Protein AF-R8W1C2-F1 (afdb_monomer)

Radius of gyration: 11.51 Å; Cα contacts (8 Å, |Δi|>4): 41; chains: 1; bounding box: 29×22×29 Å

InterPro domains:
  IPR025468 Putative transposon-transfer assisting protein [PF14203] (4-65)
  IPR041965 Putative transposon-transfer assisting superfamily [G3DSA:1.10.10.1850] (1-69)

pLDDT: mean 91.56, std 7.1, range [50.59, 96.69]

Secondary structure (DSSP, 8-state):
-----HHHHHHHHHH--SSHHHHHHHHHHHHHT--TT-HHHHHHHHHHHHHHHSS-HHHHHHHHHHHT-

Nearest PDB structures (foldseek):
  2l7k-assembly1_A  TM=8.474E-01  e=1.311E-01  Clostridioides difficile 630
  7stw-assembly1_A  TM=6.567E-01  e=1.388E+00  Pyrococcus furiosus
  6iws-assembly1_A  TM=6.103E-01  e=2.701E+00  Homo sapiens

Sequence (69 aa):
MMDLTIDEKMLILLYSPGTRMGLYGALQQMKEQLEEDETELLDLTNSVLQKLSDMDDEAFEKLNLSLNL

Solvent-accessible surface area (backbone atoms only — not comparable to full-atom values): 4166 Å² total; per-residue (Å²): 130,89,85,72,52,70,67,48,51,50,52,46,67,76,49,47,77,82,43,65,69,51,23,49,52,44,53,53,56,52,60,74,70,58,57,94,83,46,50,68,60,51,52,50,49,51,53,46,48,53,54,53,70,78,44,54,67,71,60,42,50,54,49,37,64,74,69,70,109

Organism: NCBI:txid1203606

Mean predicted aligned error: 3.33 Å

Foldseek 3Di:
DDDDDPVLLVLCVVQPPPFLVSSLVSLVVVLVVDDPVPVVSNVSSVVNNVVSVVDDRVRVNVSCVVSVD

Structure (mmCIF, N/CA/C/O backbone):
data_AF-R8W1C2-F1
#
_entry.id   AF-R8W1C2-F1
#
loop_
_atom_site.group_PDB
_atom_site.id
_atom_site.type_symbol
_atom_site.label_atom_id
_atom_site.label_alt_id
_atom_site.label_comp_id
_atom_site.label_asym_id
_atom_site.label_entity_id
_atom_site.label_seq_id
_atom_site.pdbx_PDB_ins_code
_atom_site.Cartn_x
_atom_site.Cartn_y
_atom_site.Cartn_z
_atom_site.occupancy
_atom_site.B_iso_or_equiv
_atom_site.auth_seq_id
_atom_site.auth_comp_id
_atom_site.auth_asym_id
_atom_site.auth_atom_id
_atom_site.pdbx_PDB_model_num
ATOM 1 N N . MET A 1 1 ? 9.334 11.421 -10.034 1.00 50.59 1 MET A N 1
ATOM 2 C CA . MET A 1 1 ? 9.624 10.085 -9.478 1.00 50.59 1 MET A CA 1
ATOM 3 C C . MET A 1 1 ? 8.756 9.990 -8.240 1.00 50.59 1 MET A C 1
ATOM 5 O O . MET A 1 1 ? 8.796 10.923 -7.452 1.00 50.59 1 MET A O 1
ATOM 9 N N . MET A 1 2 ? 7.846 9.024 -8.166 1.00 66.88 2 MET A N 1
ATOM 10 C CA . MET A 1 2 ? 6.907 8.947 -7.047 1.00 66.88 2 MET A CA 1
ATOM 11 C C . MET A 1 2 ? 7.669 8.406 -5.837 1.00 66.88 2 MET A C 1
ATOM 13 O O . MET A 1 2 ? 8.122 7.263 -5.868 1.00 66.88 2 MET A O 1
ATOM 17 N N . ASP A 1 3 ? 7.875 9.231 -4.813 1.00 83.31 3 ASP A N 1
ATOM 18 C CA . ASP A 1 3 ? 8.567 8.791 -3.606 1.00 83.31 3 ASP A CA 1
ATOM 19 C C . ASP A 1 3 ? 7.592 7.994 -2.729 1.00 83.31 3 ASP A C 1
ATOM 21 O O . ASP A 1 3 ? 6.569 8.501 -2.253 1.00 83.31 3 ASP A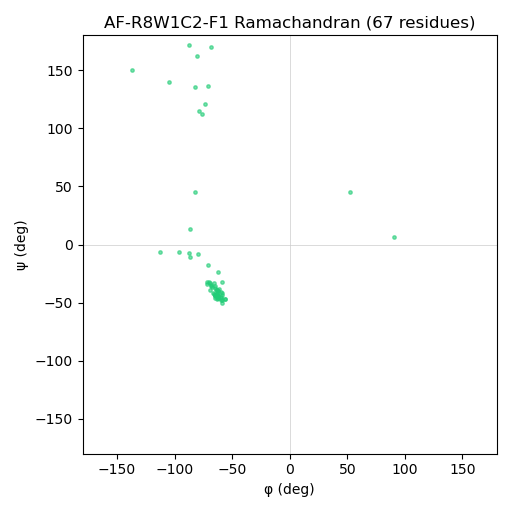 O 1
ATOM 25 N N . LEU A 1 4 ? 7.897 6.707 -2.563 1.00 89.31 4 LEU A N 1
ATOM 26 C CA . LEU A 1 4 ? 7.218 5.837 -1.609 1.00 89.31 4 LEU A CA 1
ATOM 27 C C . LEU A 1 4 ? 7.816 6.044 -0.216 1.00 89.31 4 LEU A C 1
ATOM 29 O O . LEU A 1 4 ? 9.046 6.070 -0.059 1.00 89.31 4 LEU A O 1
ATOM 33 N N . THR A 1 5 ? 6.952 6.147 0.788 1.00 94.25 5 THR A N 1
ATOM 34 C CA . THR A 1 5 ? 7.346 6.163 2.197 1.00 94.25 5 THR A CA 1
ATOM 35 C C . THR A 1 5 ? 7.893 4.796 2.613 1.00 94.25 5 THR A C 1
ATOM 37 O O . THR A 1 5 ? 7.833 3.815 1.867 1.00 94.25 5 THR A O 1
ATOM 40 N N . ILE A 1 6 ? 8.472 4.726 3.812 1.00 92.44 6 ILE A N 1
ATOM 41 C CA . ILE A 1 6 ? 8.955 3.457 4.365 1.00 92.44 6 ILE A CA 1
ATOM 42 C C . ILE A 1 6 ? 7.781 2.490 4.557 1.00 92.44 6 ILE A C 1
ATOM 44 O O . ILE A 1 6 ? 7.869 1.357 4.095 1.00 92.44 6 ILE A O 1
ATOM 48 N N . ASP A 1 7 ? 6.671 2.951 5.132 1.00 95.44 7 ASP A N 1
ATOM 49 C CA . ASP A 1 7 ? 5.497 2.113 5.401 1.00 95.44 7 ASP A CA 1
ATOM 50 C C . ASP A 1 7 ? 4.869 1.573 4.113 1.00 95.44 7 ASP A C 1
ATOM 52 O O . ASP A 1 7 ? 4.510 0.402 4.033 1.00 95.44 7 ASP A O 1
ATOM 56 N N . GLU A 1 8 ? 4.820 2.388 3.058 1.00 94.88 8 GLU A N 1
ATOM 57 C CA . GLU A 1 8 ? 4.334 1.948 1.749 1.00 94.88 8 GLU A CA 1
ATOM 58 C C . GLU A 1 8 ? 5.242 0.870 1.153 1.00 94.88 8 GLU A C 1
ATOM 60 O O . GLU A 1 8 ? 4.755 -0.138 0.651 1.00 94.88 8 GLU A O 1
ATOM 65 N N . LYS A 1 9 ? 6.567 1.036 1.246 1.00 92.94 9 LYS A N 1
ATOM 66 C CA . LYS A 1 9 ? 7.523 0.011 0.797 1.00 92.94 9 LYS A CA 1
ATOM 67 C C . LYS A 1 9 ? 7.388 -1.276 1.606 1.00 92.94 9 LYS A C 1
ATOM 69 O O . LYS A 1 9 ? 7.473 -2.355 1.025 1.00 92.94 9 LYS A O 1
ATOM 74 N N . MET A 1 10 ? 7.169 -1.173 2.917 1.00 93.38 10 MET A N 1
ATOM 75 C CA . MET A 1 10 ? 6.937 -2.335 3.777 1.00 93.38 10 MET A CA 1
ATOM 76 C C . MET A 1 10 ? 5.639 -3.048 3.396 1.00 93.38 10 MET A C 1
ATOM 78 O O . MET A 1 10 ? 5.648 -4.266 3.251 1.00 93.38 10 MET A O 1
ATOM 82 N N . LEU A 1 11 ? 4.553 -2.310 3.146 1.00 94.81 11 LEU A N 1
ATOM 83 C CA . LEU A 1 11 ? 3.292 -2.897 2.698 1.00 94.81 11 LEU A CA 1
ATOM 84 C C . LEU A 1 11 ? 3.452 -3.601 1.342 1.00 94.81 11 LEU A C 1
ATOM 86 O O . LEU A 1 11 ? 3.003 -4.731 1.171 1.00 94.81 11 LEU A O 1
ATOM 90 N N . ILE A 1 12 ? 4.156 -2.972 0.398 1.00 93.44 12 ILE A N 1
ATOM 91 C CA . ILE A 1 12 ? 4.472 -3.567 -0.905 1.00 93.44 12 ILE A CA 1
ATOM 92 C C . ILE A 1 12 ? 5.277 -4.861 -0.731 1.00 93.44 12 ILE A C 1
ATOM 94 O O . ILE A 1 12 ? 4.937 -5.863 -1.345 1.00 93.44 12 ILE A O 1
ATOM 98 N N . LEU A 1 13 ? 6.299 -4.876 0.128 1.00 92.81 13 LEU A N 1
ATOM 99 C CA . LEU A 1 13 ? 7.114 -6.067 0.395 1.00 92.81 13 LEU A CA 1
ATOM 100 C C . LEU A 1 13 ? 6.303 -7.229 0.975 1.00 92.81 13 LEU A C 1
ATOM 102 O O . LEU A 1 13 ? 6.544 -8.379 0.621 1.00 92.81 13 LEU A O 1
ATOM 106 N N . LEU A 1 14 ? 5.337 -6.939 1.845 1.00 93.19 14 LEU A N 1
ATOM 107 C CA . LEU A 1 14 ? 4.507 -7.968 2.469 1.00 93.19 14 LEU A CA 1
ATOM 108 C C . LEU A 1 14 ? 3.501 -8.596 1.494 1.00 93.19 14 LEU A C 1
ATOM 110 O O . LEU A 1 14 ? 3.205 -9.782 1.618 1.00 93.19 14 LEU A O 1
ATOM 114 N N . TYR A 1 15 ? 2.984 -7.815 0.539 1.00 93.25 15 TYR A N 1
ATOM 115 C CA . TYR A 1 15 ? 1.871 -8.226 -0.325 1.00 93.25 15 TYR A CA 1
ATOM 116 C C . TYR A 1 15 ? 2.235 -8.408 -1.803 1.00 93.25 15 TYR A C 1
ATOM 118 O O . TYR A 1 15 ? 1.384 -8.847 -2.576 1.00 93.25 15 TYR A O 1
ATOM 126 N N . SER A 1 16 ? 3.458 -8.075 -2.232 1.00 90.38 16 SER A N 1
ATOM 127 C CA . SER A 1 16 ? 3.850 -8.168 -3.643 1.00 90.38 16 SER A CA 1
ATOM 128 C C . SER A 1 16 ? 4.043 -9.624 -4.071 1.00 90.38 16 SER A C 1
ATOM 130 O O . SER A 1 16 ? 4.934 -10.300 -3.561 1.00 90.38 16 SER A O 1
ATOM 132 N N . PRO A 1 17 ? 3.290 -10.109 -5.075 1.00 87.62 17 PRO A N 1
ATOM 133 C CA . PRO A 1 17 ? 3.547 -11.394 -5.714 1.00 87.62 17 PRO A CA 1
ATOM 134 C C . PRO A 1 17 ? 4.566 -11.271 -6.866 1.00 87.62 17 PRO A C 1
ATOM 136 O O . PRO A 1 17 ? 4.653 -12.167 -7.703 1.00 87.62 17 PRO A O 1
ATOM 139 N N . GLY A 1 18 ? 5.271 -10.136 -6.970 1.00 86.88 18 GLY A N 1
ATOM 140 C CA . GLY A 1 18 ? 6.264 -9.860 -8.013 1.00 86.88 18 GLY A CA 1
ATOM 141 C C . GLY A 1 18 ? 5.723 -9.179 -9.276 1.00 86.88 18 GLY A C 1
ATOM 142 O O . GLY A 1 18 ? 6.468 -9.016 -10.231 1.00 86.88 18 GLY A O 1
ATOM 143 N N . THR A 1 19 ? 4.448 -8.767 -9.317 1.00 92.12 19 THR A N 1
ATOM 144 C CA . THR A 1 19 ? 3.887 -7.986 -10.442 1.00 92.12 19 THR A CA 1
ATOM 145 C C . THR A 1 19 ? 3.003 -6.844 -9.947 1.00 92.12 19 THR A C 1
ATOM 147 O O . THR A 1 19 ? 2.336 -6.980 -8.918 1.00 92.12 19 THR A O 1
ATOM 150 N N . ARG A 1 20 ? 2.929 -5.739 -10.708 1.00 94.62 20 ARG A N 1
ATOM 151 C CA . ARG A 1 20 ? 2.132 -4.550 -10.347 1.00 94.62 20 ARG A CA 1
ATOM 152 C C . ARG A 1 20 ? 0.651 -4.879 -10.172 1.00 94.62 20 ARG A C 1
ATOM 154 O O . ARG A 1 20 ? 0.054 -4.557 -9.149 1.00 94.62 20 ARG A O 1
ATOM 161 N N . MET A 1 21 ? 0.066 -5.558 -11.160 1.00 94.81 21 MET A N 1
ATOM 162 C CA . MET A 1 21 ? -1.347 -5.951 -11.124 1.00 94.81 21 MET A CA 1
ATOM 163 C C . MET A 1 21 ? -1.631 -7.010 -10.057 1.00 94.81 21 MET A C 1
ATOM 165 O O . MET A 1 21 ? -2.694 -6.978 -9.441 1.00 94.81 21 MET A O 1
ATOM 169 N N . GLY A 1 22 ? -0.688 -7.924 -9.807 1.00 94.69 22 GLY A N 1
ATOM 170 C CA . GLY A 1 22 ? -0.824 -8.909 -8.737 1.00 94.69 22 GLY A CA 1
ATOM 171 C C . GLY A 1 22 ? -0.849 -8.252 -7.357 1.00 94.69 22 GLY A C 1
ATOM 172 O O . GLY A 1 22 ? -1.730 -8.552 -6.557 1.00 94.69 22 GLY A O 1
ATOM 173 N N . LEU A 1 23 ? 0.060 -7.307 -7.106 1.00 95.62 23 LEU A N 1
ATOM 174 C CA . LEU A 1 23 ? 0.072 -6.520 -5.875 1.00 95.62 23 LEU A CA 1
ATOM 175 C C . LEU A 1 23 ? -1.209 -5.690 -5.727 1.00 95.62 23 LEU A C 1
ATOM 177 O O . LEU A 1 23 ? -1.806 -5.679 -4.656 1.00 95.62 23 LEU A O 1
ATOM 181 N N . TYR A 1 24 ? -1.663 -5.035 -6.801 1.00 95.62 24 TYR A N 1
ATOM 182 C CA . TYR A 1 24 ? -2.917 -4.277 -6.793 1.00 95.62 24 TYR A CA 1
ATOM 183 C C . TYR A 1 24 ? -4.100 -5.159 -6.367 1.00 95.62 24 TYR A C 1
ATOM 185 O O . TYR A 1 24 ? -4.861 -4.791 -5.474 1.00 95.62 24 TYR A O 1
ATOM 193 N N . GLY A 1 25 ? -4.213 -6.358 -6.946 1.00 96.00 25 GLY A N 1
ATOM 194 C CA . GLY A 1 25 ? -5.250 -7.325 -6.586 1.00 96.00 25 GLY A CA 1
ATOM 195 C C . GLY A 1 25 ? -5.137 -7.836 -5.145 1.00 96.00 25 GLY A C 1
ATOM 196 O O . GLY A 1 25 ? -6.159 -7.978 -4.476 1.00 96.00 25 GLY A O 1
ATOM 197 N N . ALA A 1 26 ? -3.920 -8.079 -4.649 1.00 95.88 26 ALA A N 1
ATOM 198 C CA . ALA A 1 26 ? -3.688 -8.501 -3.267 1.00 95.88 26 ALA A CA 1
ATOM 199 C C . ALA A 1 26 ? -4.112 -7.418 -2.260 1.00 95.88 26 ALA A C 1
ATOM 201 O O . ALA A 1 26 ? -4.798 -7.714 -1.284 1.00 95.88 26 ALA A O 1
ATOM 202 N N . LEU A 1 27 ? -3.775 -6.154 -2.532 1.00 96.50 27 LEU A N 1
ATOM 203 C CA . LEU A 1 27 ? -4.165 -5.021 -1.691 1.00 96.50 27 LEU A CA 1
ATOM 204 C C . LEU A 1 27 ? -5.674 -4.744 -1.739 1.00 96.50 27 LEU A C 1
ATOM 206 O O . LEU A 1 27 ? -6.255 -4.395 -0.714 1.00 96.50 27 LEU A O 1
ATOM 210 N N . GLN A 1 28 ? -6.330 -4.931 -2.891 1.00 95.19 28 GLN A N 1
ATOM 211 C CA . GLN A 1 28 ? -7.793 -4.853 -2.965 1.00 95.19 28 GLN A CA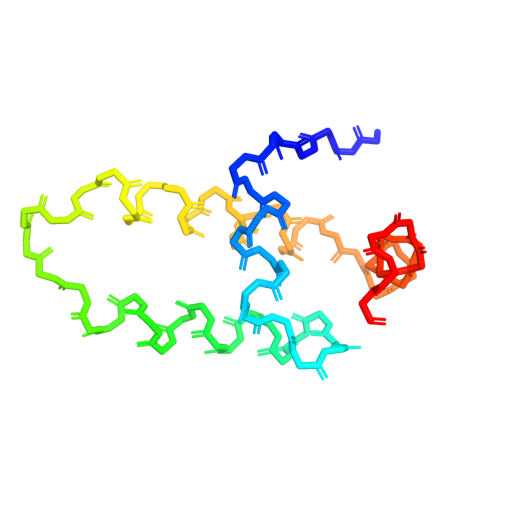 1
ATOM 212 C C . GLN A 1 28 ? -8.468 -5.936 -2.118 1.00 95.19 28 GLN A C 1
ATOM 214 O O . GLN A 1 28 ? -9.391 -5.619 -1.376 1.00 95.19 28 GLN A O 1
ATOM 219 N N . GLN A 1 29 ? -7.985 -7.180 -2.176 1.00 95.00 29 GLN A N 1
ATOM 220 C CA . GLN A 1 29 ? -8.510 -8.265 -1.340 1.00 95.00 29 GLN A CA 1
ATOM 221 C C . GLN A 1 29 ? -8.282 -7.998 0.150 1.00 95.00 29 GLN A C 1
ATOM 223 O O . GLN A 1 29 ? -9.197 -8.172 0.946 1.00 95.00 29 GLN A O 1
ATOM 228 N N . MET A 1 30 ? -7.089 -7.530 0.532 1.00 93.56 30 MET A N 1
ATOM 229 C CA . MET A 1 30 ? -6.804 -7.148 1.917 1.00 93.56 30 MET A CA 1
ATOM 230 C C . MET A 1 30 ? -7.759 -6.050 2.394 1.00 93.56 30 MET A C 1
ATOM 232 O O . MET A 1 30 ? -8.304 -6.153 3.486 1.00 93.56 30 MET A O 1
ATOM 236 N N . LYS A 1 31 ? -8.021 -5.037 1.561 1.00 93.81 31 LYS A N 1
ATOM 237 C CA . LYS A 1 31 ? -8.946 -3.944 1.881 1.00 93.81 31 LYS A CA 1
ATOM 238 C C . LYS A 1 31 ? -10.371 -4.428 2.174 1.00 93.81 31 LYS A C 1
ATOM 240 O O . LYS A 1 31 ? -11.049 -3.815 2.988 1.00 93.81 31 LYS A O 1
ATOM 245 N N . GLU A 1 32 ? -10.825 -5.507 1.539 1.00 92.75 32 GLU A N 1
ATOM 246 C CA . GLU A 1 32 ? -12.138 -6.112 1.819 1.00 92.75 32 GLU A CA 1
ATOM 247 C C . GLU A 1 32 ? -12.203 -6.824 3.178 1.00 92.75 32 GLU A C 1
ATOM 249 O O . GLU A 1 32 ? -13.298 -7.098 3.661 1.00 92.75 32 GLU A O 1
ATOM 254 N N . GLN A 1 33 ? -11.053 -7.149 3.775 1.00 93.62 33 GLN A N 1
ATOM 255 C CA . GLN A 1 33 ? -10.961 -7.800 5.084 1.00 93.62 33 GLN A CA 1
ATOM 256 C C . GLN A 1 33 ? -10.749 -6.811 6.235 1.00 93.62 33 GLN A C 1
ATOM 258 O O . GLN A 1 33 ? -10.766 -7.246 7.382 1.00 93.62 33 GLN A O 1
ATOM 263 N N . LEU A 1 34 ? -10.535 -5.522 5.943 1.00 94.06 34 LEU A N 1
ATOM 264 C CA . LEU A 1 34 ? -10.291 -4.520 6.976 1.00 94.06 34 LEU A CA 1
ATOM 265 C C . LEU A 1 34 ? -11.561 -4.221 7.776 1.00 94.06 34 LEU A C 1
ATOM 267 O O . LEU A 1 34 ? -12.638 -4.025 7.204 1.00 94.06 34 LEU A O 1
ATOM 271 N N . GLU A 1 35 ? -11.410 -4.142 9.093 1.00 94.12 35 GLU A N 1
ATOM 272 C CA . GLU A 1 35 ? -12.460 -3.698 10.008 1.00 94.12 35 GLU A CA 1
ATOM 273 C C . GLU A 1 35 ? -12.563 -2.156 10.039 1.00 94.12 35 GLU A C 1
ATOM 275 O O . GLU A 1 35 ? -11.671 -1.433 9.585 1.00 94.12 35 GLU A O 1
ATOM 280 N N . GLU A 1 36 ? -13.687 -1.616 10.529 1.00 89.31 36 GLU A N 1
ATOM 281 C CA . GLU A 1 36 ? -13.964 -0.165 10.496 1.00 89.31 36 GLU A CA 1
ATOM 282 C C . GLU A 1 36 ? -12.962 0.675 11.310 1.00 89.31 36 GLU A C 1
ATOM 284 O O . GLU A 1 36 ? -12.800 1.869 11.049 1.00 89.31 36 GLU A O 1
ATOM 289 N N . ASP A 1 37 ? -12.301 0.075 12.298 1.00 92.81 37 ASP A N 1
ATOM 290 C CA . ASP A 1 37 ? -11.299 0.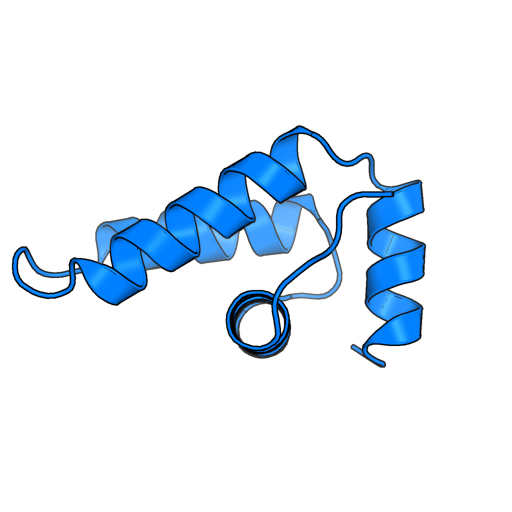710 13.150 1.00 92.81 37 ASP A CA 1
ATOM 291 C C . ASP A 1 37 ? -9.875 0.663 12.568 1.00 92.81 37 ASP A C 1
ATOM 293 O O . ASP A 1 37 ? -9.008 1.410 13.027 1.00 92.81 37 ASP A O 1
ATOM 297 N N . GLU A 1 38 ? -9.630 -0.108 11.504 1.00 93.69 38 GLU A N 1
ATOM 298 C CA . GLU A 1 38 ? -8.328 -0.221 10.827 1.00 93.69 38 GLU A CA 1
ATOM 299 C C . GLU A 1 38 ? -8.074 0.923 9.823 1.00 93.69 38 GLU A C 1
ATOM 301 O O . GLU A 1 38 ? -7.608 0.729 8.694 1.00 93.69 38 GLU A O 1
ATOM 306 N N . THR A 1 39 ? -8.371 2.157 10.234 1.00 93.75 39 THR A N 1
ATOM 307 C CA . THR A 1 39 ? -8.336 3.342 9.363 1.00 93.75 39 THR A CA 1
ATOM 308 C C . THR A 1 39 ? -6.931 3.684 8.863 1.00 93.75 39 THR A C 1
ATOM 310 O O . THR A 1 39 ? -6.771 4.043 7.699 1.00 93.75 39 THR A O 1
ATOM 313 N N . GLU A 1 40 ? -5.896 3.516 9.693 1.00 94.81 40 GLU A N 1
ATOM 314 C CA . GLU A 1 40 ? -4.504 3.786 9.300 1.00 94.81 40 GLU A CA 1
ATOM 315 C C . GLU A 1 40 ? -4.025 2.828 8.202 1.00 94.81 40 GLU A C 1
ATOM 317 O O . GLU A 1 40 ? -3.407 3.251 7.220 1.00 94.81 40 GLU A O 1
ATOM 322 N N . LEU A 1 41 ? -4.345 1.536 8.333 1.00 95.12 41 LEU A N 1
ATOM 323 C CA . LEU A 1 41 ? -4.000 0.535 7.327 1.00 95.12 41 LEU A CA 1
ATOM 324 C C . LEU A 1 41 ? -4.810 0.757 6.046 1.00 95.12 41 LEU A C 1
ATOM 326 O O . LEU A 1 41 ? -4.256 0.654 4.949 1.00 95.12 41 LEU A O 1
ATOM 330 N N . LEU A 1 42 ? -6.087 1.127 6.161 1.00 95.69 42 LEU A N 1
ATOM 331 C CA . LEU A 1 42 ? -6.925 1.501 5.023 1.00 95.69 42 LEU A CA 1
ATOM 332 C C . LEU A 1 42 ? -6.337 2.692 4.251 1.00 95.69 42 LEU A C 1
ATOM 334 O O . LEU A 1 42 ? -6.222 2.628 3.024 1.00 95.69 42 LEU A O 1
ATOM 338 N N . ASP A 1 43 ? -5.933 3.752 4.947 1.00 96.12 43 ASP A N 1
ATOM 339 C CA . ASP A 1 43 ? -5.336 4.945 4.342 1.00 96.12 43 ASP A CA 1
ATOM 340 C C . ASP A 1 43 ? -3.994 4.630 3.674 1.00 96.12 43 ASP A C 1
ATOM 342 O O . ASP A 1 43 ? -3.767 5.025 2.524 1.00 96.12 43 ASP A O 1
ATOM 346 N N . LEU A 1 44 ? -3.139 3.842 4.336 1.00 96.69 44 LEU A N 1
ATOM 347 C CA . LEU A 1 44 ? -1.876 3.381 3.762 1.00 96.69 44 LEU A CA 1
ATOM 348 C C . LEU A 1 44 ? -2.111 2.568 2.483 1.00 96.69 44 LEU A C 1
ATOM 350 O O . LEU A 1 44 ? -1.473 2.805 1.456 1.00 96.69 44 LEU A O 1
ATOM 354 N N . THR A 1 45 ? -3.072 1.647 2.520 1.00 96.19 45 THR A N 1
ATOM 355 C CA . THR A 1 45 ? -3.444 0.805 1.377 1.00 96.19 45 THR A CA 1
ATOM 356 C C . 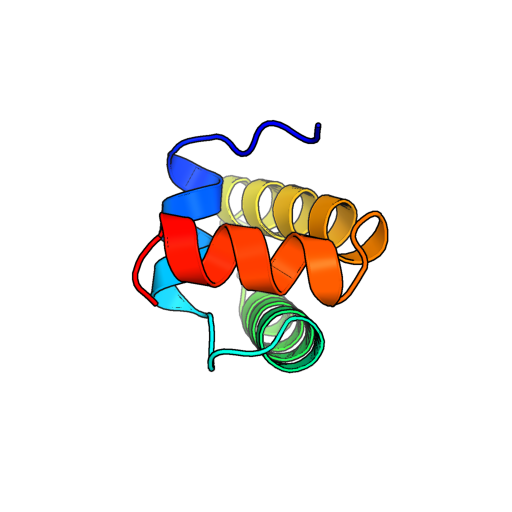THR A 1 45 ? -3.959 1.640 0.215 1.00 96.19 45 THR A C 1
ATOM 358 O O . THR A 1 45 ? -3.555 1.428 -0.928 1.00 96.19 45 THR A O 1
ATOM 361 N N . ASN A 1 46 ? -4.821 2.620 0.492 1.00 95.81 46 ASN A N 1
ATOM 362 C CA . ASN A 1 46 ? -5.341 3.532 -0.522 1.00 95.81 46 ASN A CA 1
ATOM 363 C C . ASN A 1 46 ? -4.219 4.368 -1.154 1.00 95.81 46 ASN A C 1
ATOM 365 O O . ASN A 1 46 ? -4.195 4.510 -2.377 1.00 95.81 46 ASN A O 1
ATOM 369 N N . SER A 1 47 ? -3.269 4.859 -0.349 1.00 95.69 47 SER A N 1
ATOM 370 C CA . SER A 1 47 ? -2.096 5.585 -0.849 1.00 95.69 47 SER A CA 1
ATOM 371 C C . SER A 1 47 ? -1.267 4.715 -1.796 1.00 95.69 47 SER A C 1
ATOM 373 O O . SER A 1 47 ? -0.959 5.133 -2.914 1.00 95.69 47 SER A O 1
ATOM 375 N N . VAL A 1 48 ? -0.967 3.468 -1.408 1.00 95.06 48 VAL A N 1
ATOM 376 C CA . VAL A 1 48 ? -0.225 2.535 -2.271 1.00 95.06 48 VAL A CA 1
ATOM 377 C C . VAL A 1 48 ? -0.998 2.234 -3.556 1.00 95.06 48 VAL A C 1
ATOM 379 O O . VAL A 1 48 ? -0.419 2.321 -4.636 1.00 95.06 48 VAL A O 1
ATOM 382 N N . LEU A 1 49 ? -2.299 1.939 -3.480 1.00 95.62 49 LEU A N 1
ATOM 383 C CA . LEU A 1 49 ? -3.131 1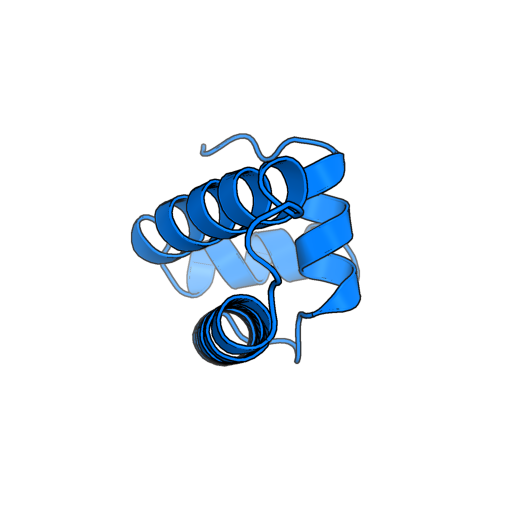.654 -4.657 1.00 95.62 49 LEU A CA 1
ATOM 384 C C . LEU A 1 49 ? -3.154 2.821 -5.654 1.00 95.62 49 LEU A C 1
ATOM 386 O O . LEU A 1 49 ? -3.036 2.586 -6.857 1.00 95.62 49 LEU A O 1
ATOM 390 N N . GLN A 1 50 ? -3.259 4.062 -5.170 1.00 95.25 50 GLN A N 1
ATOM 391 C CA . GLN A 1 50 ? -3.205 5.252 -6.020 1.00 95.25 50 GLN A CA 1
ATOM 392 C C . GLN A 1 50 ? -1.835 5.391 -6.703 1.00 95.25 50 GLN A C 1
ATOM 394 O O . GLN A 1 50 ? -1.744 5.629 -7.907 1.00 95.25 50 GLN A O 1
ATOM 399 N N . LYS A 1 51 ? -0.749 5.178 -5.956 1.00 94.25 51 LYS A N 1
ATOM 400 C CA . LYS A 1 51 ? 0.607 5.235 -6.517 1.00 94.25 51 LYS A CA 1
ATOM 401 C C . LYS A 1 51 ? 0.858 4.127 -7.542 1.00 94.25 51 LYS A C 1
ATOM 403 O O . LYS A 1 51 ? 1.530 4.366 -8.539 1.00 94.25 51 LYS A O 1
ATOM 408 N N . LEU A 1 52 ? 0.293 2.935 -7.338 1.00 93.38 52 LEU A N 1
ATOM 409 C CA . LEU A 1 52 ? 0.352 1.832 -8.303 1.00 93.38 52 LEU A CA 1
ATOM 410 C C . LEU A 1 52 ? -0.476 2.104 -9.565 1.00 93.38 52 LEU A C 1
ATOM 412 O O . LEU A 1 52 ? -0.085 1.653 -10.642 1.00 93.38 52 LEU A O 1
ATOM 416 N N . SER A 1 53 ? -1.602 2.820 -9.463 1.00 92.81 53 SER A N 1
ATOM 417 C CA . SER A 1 53 ? -2.392 3.205 -10.641 1.00 92.81 53 SER A CA 1
ATOM 418 C C . SER A 1 53 ? -1.716 4.287 -11.479 1.00 92.81 53 SER A C 1
ATOM 420 O O . SER A 1 53 ? -1.848 4.268 -12.700 1.00 92.81 53 SER A O 1
ATOM 422 N N . ASP A 1 54 ? -0.961 5.181 -10.838 1.00 92.56 54 ASP A N 1
ATOM 423 C CA . ASP A 1 54 ? -0.188 6.234 -11.508 1.00 92.56 54 ASP A CA 1
ATOM 424 C C . ASP A 1 54 ? 1.148 5.718 -12.088 1.00 92.56 54 ASP A C 1
ATOM 426 O O . ASP A 1 54 ? 1.845 6.439 -12.805 1.00 92.56 54 ASP A O 1
ATOM 430 N N . MET A 1 55 ? 1.516 4.470 -11.777 1.00 91.50 55 MET A N 1
ATOM 431 C CA . MET A 1 55 ? 2.757 3.813 -12.182 1.00 91.50 55 MET A CA 1
ATOM 432 C C . MET A 1 55 ? 2.508 2.788 -13.298 1.00 91.50 55 MET A C 1
ATOM 434 O O . MET A 1 55 ? 1.539 2.029 -13.257 1.00 91.50 55 MET A O 1
ATOM 438 N N . ASP A 1 56 ? 3.410 2.732 -14.279 1.00 93.88 56 ASP A N 1
ATOM 439 C CA . ASP A 1 56 ? 3.434 1.678 -15.295 1.00 93.88 56 ASP A CA 1
ATOM 440 C C . ASP A 1 56 ? 4.246 0.451 -14.840 1.00 93.88 56 ASP A C 1
ATOM 442 O O . ASP A 1 56 ? 4.907 0.448 -13.798 1.00 93.88 56 ASP A O 1
ATOM 446 N N . ASP A 1 57 ? 4.180 -0.630 -15.616 1.00 93.25 57 ASP A N 1
ATOM 447 C CA . ASP A 1 57 ? 4.866 -1.874 -15.263 1.00 93.25 57 ASP A CA 1
ATOM 448 C C . ASP A 1 57 ? 6.401 -1.705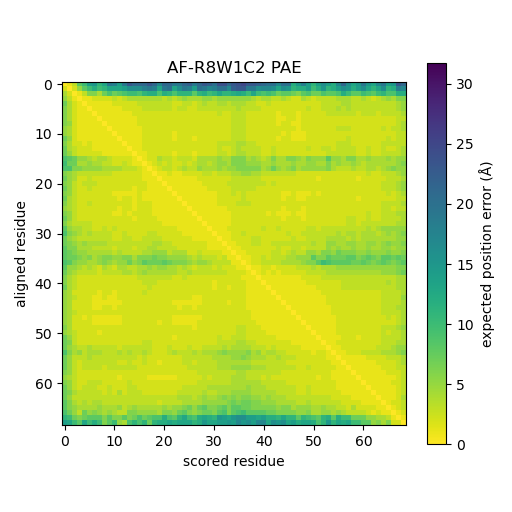 -15.274 1.00 93.25 57 ASP A C 1
ATOM 450 O O . ASP A 1 57 ? 7.082 -2.279 -14.431 1.00 93.25 57 AS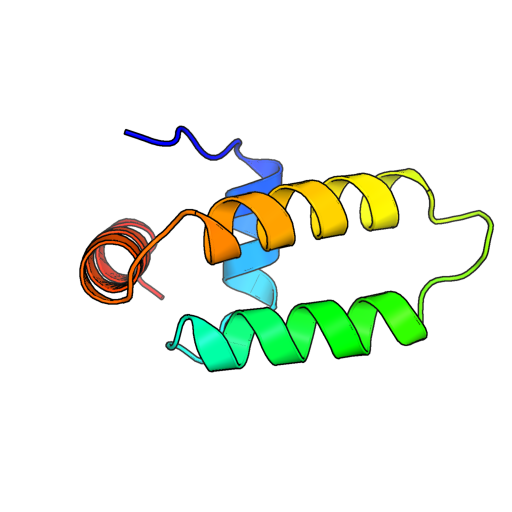P A O 1
ATOM 454 N N . GLU A 1 58 ? 6.967 -0.858 -16.147 1.00 93.31 58 GLU A N 1
ATOM 455 C CA . GLU A 1 58 ? 8.418 -0.603 -16.184 1.00 93.31 58 GLU A CA 1
ATOM 456 C C . GLU A 1 58 ? 8.932 0.108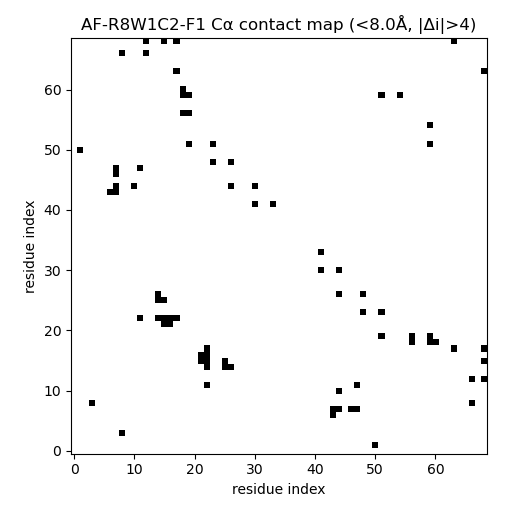 -14.925 1.00 93.31 58 GLU A C 1
ATOM 458 O O . GLU A 1 58 ? 10.013 -0.202 -14.410 1.00 93.31 58 GLU A O 1
ATOM 463 N N . ALA A 1 59 ? 8.187 1.096 -14.428 1.00 92.06 59 ALA A N 1
ATOM 464 C CA . ALA A 1 59 ? 8.500 1.770 -13.179 1.00 92.06 59 ALA A CA 1
ATOM 465 C C . ALA A 1 59 ? 8.334 0.824 -11.983 1.00 92.06 59 ALA A C 1
ATOM 467 O O . ALA A 1 59 ? 9.157 0.868 -11.062 1.00 92.06 59 ALA A O 1
ATOM 468 N N . PHE A 1 60 ? 7.340 -0.067 -12.026 1.00 92.44 60 PHE A N 1
ATOM 469 C CA . PHE A 1 60 ? 7.156 -1.083 -10.995 1.00 92.44 60 PHE A CA 1
ATOM 470 C C . PHE A 1 60 ? 8.303 -2.097 -10.969 1.00 92.44 60 PHE A C 1
ATOM 472 O O . PHE A 1 60 ? 8.817 -2.389 -9.896 1.00 92.44 60 PHE A O 1
ATOM 479 N N . GLU A 1 61 ? 8.788 -2.569 -12.118 1.00 92.38 61 GLU A N 1
ATOM 480 C CA . GLU A 1 61 ? 9.951 -3.468 -12.180 1.00 92.38 61 GLU A CA 1
ATOM 481 C C . GLU A 1 61 ? 11.209 -2.833 -11.570 1.00 92.38 61 GLU A C 1
ATOM 483 O O . GLU A 1 61 ? 11.941 -3.466 -10.809 1.00 92.38 61 GLU A O 1
ATOM 488 N N . LYS A 1 62 ? 11.449 -1.540 -11.825 1.00 90.88 62 LYS A N 1
ATOM 489 C CA . LYS A 1 62 ? 12.565 -0.809 -11.194 1.00 90.88 62 LYS A CA 1
ATOM 490 C C . LYS A 1 62 ? 12.413 -0.739 -9.677 1.00 90.88 62 LYS A C 1
ATOM 492 O O . LYS A 1 62 ? 13.404 -0.874 -8.958 1.00 90.88 62 LYS A O 1
ATOM 497 N N . LEU A 1 63 ? 11.189 -0.531 -9.191 1.00 89.56 63 LEU A N 1
ATOM 498 C CA . LEU A 1 63 ? 10.889 -0.579 -7.765 1.00 89.56 63 LEU A CA 1
ATOM 499 C C . LEU A 1 63 ? 11.150 -1.982 -7.203 1.00 89.56 63 LEU A C 1
ATOM 501 O O . LEU A 1 63 ? 11.836 -2.093 -6.189 1.00 89.56 63 LEU A O 1
ATOM 505 N N . ASN A 1 64 ? 10.671 -3.023 -7.885 1.00 88.00 64 ASN A N 1
ATOM 506 C CA . ASN A 1 64 ? 10.822 -4.427 -7.506 1.00 88.00 64 ASN A CA 1
ATOM 507 C C . ASN A 1 64 ? 12.305 -4.798 -7.338 1.00 88.00 64 ASN A C 1
ATOM 509 O O . ASN A 1 64 ? 12.713 -5.297 -6.291 1.00 88.00 64 ASN A O 1
ATOM 513 N N . LEU A 1 65 ? 13.136 -4.405 -8.308 1.00 88.44 65 LEU A N 1
ATOM 514 C CA . LEU A 1 65 ? 14.593 -4.547 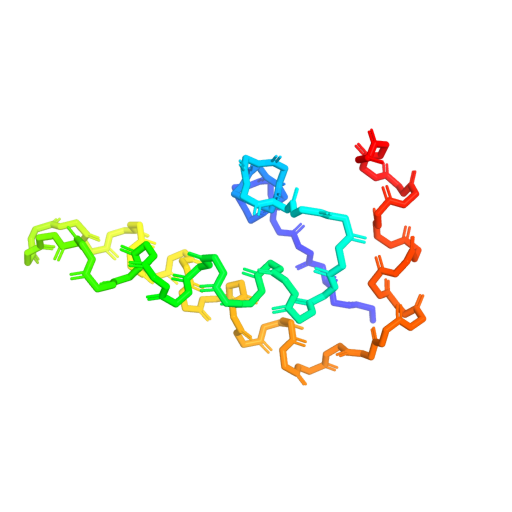-8.248 1.00 88.44 65 LEU A CA 1
ATOM 515 C C . LEU A 1 65 ? 15.222 -3.751 -7.095 1.00 88.44 65 LEU A C 1
ATOM 517 O O . LEU A 1 65 ? 16.145 -4.236 -6.448 1.00 88.44 65 LEU A O 1
ATOM 521 N N . SER A 1 66 ? 14.742 -2.534 -6.817 1.00 87.00 66 SER A N 1
ATOM 522 C CA . SER A 1 66 ? 15.282 -1.708 -5.724 1.00 87.00 66 SER A CA 1
ATOM 523 C C . SER A 1 66 ? 14.951 -2.255 -4.333 1.00 87.00 66 SER A C 1
ATOM 525 O O . SER A 1 66 ? 15.738 -2.094 -3.399 1.00 87.00 66 SER A O 1
ATOM 527 N N . LEU A 1 67 ? 13.790 -2.899 -4.201 1.00 83.38 67 LEU A N 1
ATOM 528 C CA . LEU A 1 67 ? 13.309 -3.510 -2.966 1.00 83.38 67 LEU A CA 1
ATOM 529 C C . LEU A 1 67 ? 13.796 -4.957 -2.802 1.00 83.38 67 LEU A C 1
ATOM 531 O O . LEU A 1 67 ? 13.645 -5.509 -1.717 1.00 83.38 67 LEU A O 1
ATOM 535 N N . ASN A 1 68 ? 14.447 -5.525 -3.826 1.00 80.88 68 ASN A N 1
ATOM 536 C CA . ASN A 1 68 ? 14.896 -6.921 -3.881 1.00 80.88 68 ASN A CA 1
ATOM 537 C C . ASN A 1 68 ? 13.763 -7.916 -3.576 1.00 80.88 68 ASN A C 1
ATOM 539 O O . ASN A 1 68 ? 13.942 -8.835 -2.774 1.00 80.88 68 ASN A O 1
ATOM 543 N N . LEU A 1 69 ? 12.600 -7.673 -4.181 1.00 72.00 69 LEU A N 1
ATOM 544 C CA . LEU A 1 69 ? 11.416 -8.532 -4.103 1.00 72.00 69 LEU A CA 1
ATOM 545 C C . LEU A 1 69 ? 11.546 -9.784 -4.975 1.00 72.00 69 LEU A C 1
ATOM 547 O O . LEU A 1 69 ? 12.214 -9.704 -6.033 1.00 72.00 69 LEU A O 1
#